Protein AF-A0A2D6X7E1-F1 (afdb_monomer_lite)

pLDDT: mean 76.57, std 15.49, range [45.91, 91.75]

Secondary structure (DSSP, 8-state):
--HHHHHHHHHHH---TTSTTS-HHHHHHHHHHHHHHHHHH-HHHHTS--SS---------

Radius of gyration: 13.38 Å; chains: 1; bounding box: 29×31×32 Å

Sequence (61 aa):
MRNYELLMAIYDRCPDSNKREYTVDQYFDRCLDIRQMIETHRPELVKGDSEYPQQEVGIDY

Foldseek 3Di:
DDPVVLVVVLVVLQDDPVDPPDDPVRNVVSVVVNVVSCCVPPVVVVPDPPPPPPPPPPPPD

Structure (mmCIF, N/CA/C/O backbone):
data_AF-A0A2D6X7E1-F1
#
_entry.id   AF-A0A2D6X7E1-F1
#
loop_
_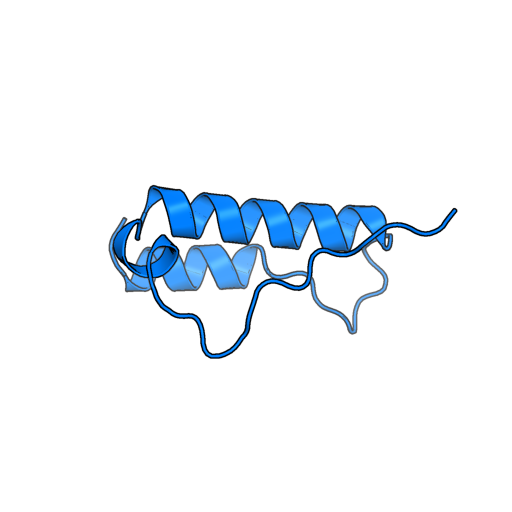atom_site.group_PDB
_atom_site.id
_atom_site.type_symbol
_atom_site.label_atom_id
_atom_site.label_alt_id
_atom_site.label_comp_id
_atom_site.label_asym_id
_atom_site.label_entity_id
_atom_site.label_seq_id
_atom_site.pdbx_PDB_ins_code
_atom_site.Cartn_x
_atom_site.Cartn_y
_atom_site.Cartn_z
_atom_site.occupancy
_atom_site.B_iso_or_equiv
_atom_site.auth_seq_id
_atom_site.auth_comp_id
_atom_site.auth_asym_id
_atom_site.auth_atom_id
_atom_site.pdbx_PDB_model_n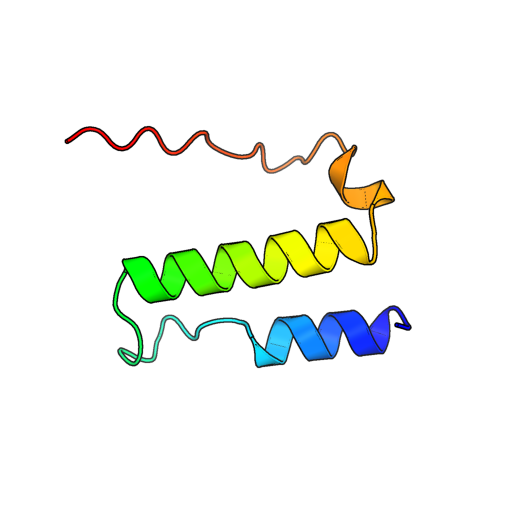um
ATOM 1 N N . MET A 1 1 ? -14.945 -6.040 5.580 1.00 74.81 1 MET A N 1
ATOM 2 C CA . MET A 1 1 ? -13.946 -7.036 5.149 1.00 74.81 1 MET A CA 1
ATOM 3 C C . MET A 1 1 ? -13.485 -7.793 6.383 1.00 74.81 1 MET A C 1
ATOM 5 O O .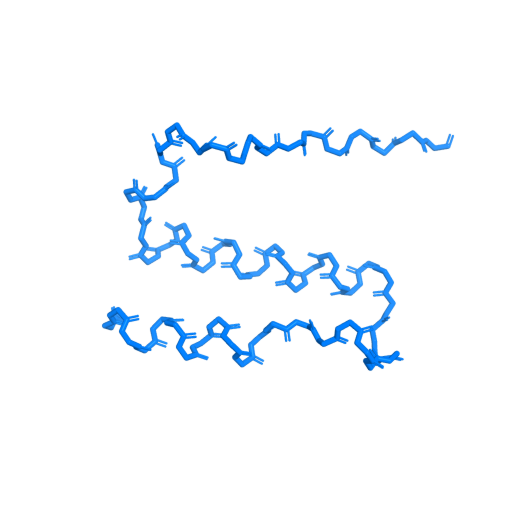 MET A 1 1 ? -13.241 -7.155 7.401 1.00 74.81 1 MET A O 1
ATOM 9 N N . ARG A 1 2 ? -13.448 -9.127 6.355 1.00 83.31 2 ARG A N 1
ATOM 10 C CA . ARG A 1 2 ? -12.896 -9.931 7.460 1.00 83.31 2 ARG A CA 1
ATOM 11 C C . ARG A 1 2 ? -11.373 -9.790 7.500 1.00 83.31 2 ARG A C 1
ATOM 13 O O . ARG A 1 2 ? -10.755 -9.513 6.480 1.00 83.31 2 ARG A O 1
ATOM 20 N N . ASN A 1 3 ? -10.760 -10.037 8.658 1.00 83.94 3 ASN A N 1
ATOM 21 C CA . ASN A 1 3 ? -9.314 -9.846 8.848 1.00 83.94 3 ASN A CA 1
ATOM 22 C C . ASN A 1 3 ? -8.466 -10.643 7.830 1.00 83.94 3 ASN A C 1
ATOM 24 O O . ASN A 1 3 ? -7.487 -10.138 7.295 1.00 83.94 3 ASN A O 1
ATOM 28 N N . TYR A 1 4 ? -8.892 -11.868 7.502 1.00 88.00 4 TYR A N 1
ATOM 29 C CA . TYR A 1 4 ? -8.258 -12.699 6.471 1.00 88.00 4 TYR A CA 1
ATOM 30 C C . TYR A 1 4 ? -8.390 -12.115 5.054 1.00 88.00 4 TYR A C 1
ATOM 32 O O . TYR A 1 4 ? -7.435 -12.130 4.284 1.00 88.00 4 TYR A O 1
ATOM 40 N N . GLU A 1 5 ? -9.561 -11.571 4.718 1.00 89.31 5 GLU A N 1
ATOM 41 C CA . GLU A 1 5 ? -9.817 -10.952 3.412 1.00 89.31 5 GLU A CA 1
ATOM 42 C C . GLU A 1 5 ? -8.955 -9.688 3.232 1.00 89.31 5 GLU A C 1
ATOM 44 O O . GLU A 1 5 ? -8.440 -9.454 2.142 1.00 89.31 5 GLU A O 1
ATOM 49 N N . LEU A 1 6 ? -8.730 -8.923 4.310 1.00 88.44 6 LEU A N 1
ATOM 50 C CA . LEU A 1 6 ? -7.848 -7.751 4.310 1.00 88.44 6 LEU A CA 1
ATOM 51 C C . LEU A 1 6 ? -6.389 -8.137 4.077 1.00 88.44 6 LEU A C 1
ATOM 53 O O . LEU A 1 6 ? -5.723 -7.529 3.248 1.00 88.44 6 LEU A O 1
ATOM 57 N N . LEU A 1 7 ? -5.903 -9.174 4.759 1.00 89.00 7 LEU A N 1
ATOM 58 C CA . LEU A 1 7 ? -4.541 -9.663 4.550 1.00 89.00 7 LEU A CA 1
ATOM 59 C C . LEU A 1 7 ? -4.323 -10.118 3.103 1.00 89.00 7 LEU A C 1
ATOM 61 O O . LEU A 1 7 ? -3.333 -9.728 2.492 1.00 89.00 7 LEU A O 1
ATOM 65 N N . MET A 1 8 ? -5.258 -10.879 2.527 1.00 91.75 8 MET A N 1
ATOM 66 C CA . MET A 1 8 ? -5.183 -11.272 1.114 1.00 91.75 8 MET A CA 1
ATOM 67 C C . MET A 1 8 ? -5.175 -10.055 0.179 1.00 91.75 8 MET A C 1
ATOM 69 O O . MET A 1 8 ? -4.377 -10.008 -0.752 1.00 91.75 8 MET A O 1
ATOM 73 N N . ALA A 1 9 ? -6.007 -9.045 0.455 1.00 90.62 9 ALA A N 1
ATOM 74 C CA . ALA A 1 9 ? -6.058 -7.814 -0.331 1.00 90.62 9 ALA A CA 1
ATOM 75 C C . ALA A 1 9 ? -4.754 -6.996 -0.266 1.00 90.62 9 ALA A C 1
ATOM 77 O O . ALA A 1 9 ? -4.390 -6.369 -1.264 1.00 90.62 9 ALA A O 1
ATOM 78 N N . ILE A 1 10 ? -4.056 -7.017 0.876 1.00 89.69 10 ILE A N 1
ATOM 79 C CA . ILE A 1 10 ? -2.734 -6.402 1.053 1.00 89.69 10 ILE A CA 1
ATOM 80 C C . ILE A 1 10 ? -1.680 -7.171 0.254 1.00 89.69 10 ILE A C 1
ATOM 82 O O . ILE A 1 10 ? -0.920 -6.555 -0.486 1.00 89.69 10 ILE A O 1
ATOM 86 N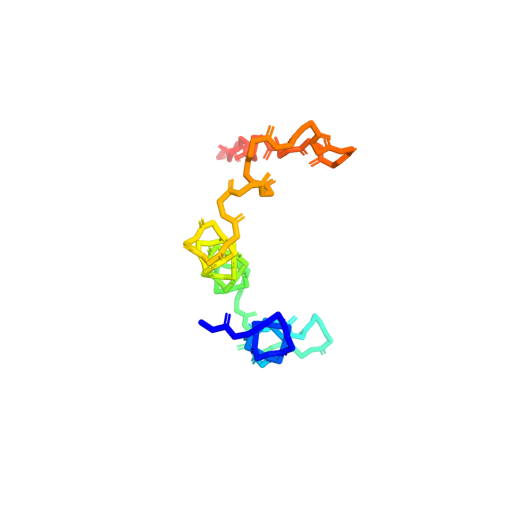 N . TYR A 1 11 ? -1.645 -8.505 0.360 1.00 89.19 11 TYR A N 1
ATOM 87 C CA . TYR A 1 11 ? -0.681 -9.329 -0.378 1.00 89.19 11 TYR A CA 1
ATOM 88 C C . TYR A 1 11 ? -0.815 -9.178 -1.894 1.00 89.19 11 TYR A C 1
ATOM 90 O O . TYR A 1 11 ? 0.196 -9.087 -2.580 1.00 89.19 11 TYR A O 1
ATOM 98 N N . ASP A 1 12 ? -2.043 -9.101 -2.404 1.00 89.31 12 ASP A N 1
ATOM 99 C CA . ASP A 1 12 ? -2.322 -8.906 -3.831 1.00 89.31 12 ASP A CA 1
ATOM 100 C C . ASP A 1 12 ? -1.818 -7.549 -4.361 1.00 89.31 12 ASP A C 1
ATOM 102 O O . ASP A 1 12 ? -1.403 -7.425 -5.511 1.00 89.31 12 ASP A O 1
ATOM 106 N N . ARG A 1 13 ? -1.818 -6.520 -3.507 1.00 85.69 13 ARG A N 1
ATOM 107 C CA . ARG A 1 13 ? -1.381 -5.159 -3.859 1.00 85.69 13 ARG A CA 1
ATOM 108 C C . ARG A 1 13 ? 0.079 -4.880 -3.541 1.00 85.69 13 ARG A C 1
ATOM 110 O O . ARG A 1 13 ? 0.591 -3.850 -3.980 1.00 85.69 13 ARG A O 1
ATOM 117 N N . CYS A 1 14 ? 0.725 -5.751 -2.767 1.00 87.81 14 CYS A N 1
ATOM 118 C CA . CYS A 1 14 ? 2.094 -5.566 -2.316 1.00 87.81 14 CYS A CA 1
ATOM 119 C C . CYS A 1 14 ? 3.036 -5.588 -3.529 1.00 87.81 14 CYS A C 1
ATOM 121 O O . CYS A 1 14 ? 3.107 -6.608 -4.222 1.00 87.81 14 CYS A O 1
ATOM 123 N N . PRO A 1 15 ? 3.738 -4.481 -3.824 1.00 83.44 15 PRO A N 1
ATOM 124 C CA . PRO A 1 15 ? 4.655 -4.452 -4.949 1.00 83.44 15 PRO A CA 1
ATOM 125 C C . PRO A 1 15 ? 5.849 -5.377 -4.665 1.00 83.44 15 PRO A C 1
ATOM 127 O O . PRO A 1 15 ? 6.416 -5.375 -3.573 1.00 83.44 15 PRO A O 1
ATOM 130 N N . ASP A 1 16 ? 6.221 -6.199 -5.646 1.00 83.44 16 ASP A N 1
ATOM 131 C CA . ASP A 1 16 ? 7.355 -7.120 -5.531 1.00 83.44 16 ASP A CA 1
ATOM 132 C C . ASP A 1 16 ? 8.655 -6.379 -5.857 1.00 83.44 16 ASP A C 1
ATOM 134 O O . ASP A 1 16 ? 8.890 -5.991 -7.001 1.00 83.44 16 ASP A O 1
ATOM 138 N N . SER A 1 17 ? 9.518 -6.200 -4.857 1.00 76.94 17 SER A N 1
ATOM 139 C CA . SER A 1 17 ? 10.803 -5.508 -5.009 1.00 76.94 17 SER A CA 1
ATOM 140 C C . SER A 1 17 ? 11.796 -6.229 -5.924 1.00 76.94 17 SER A C 1
ATOM 142 O O . SER A 1 17 ? 12.729 -5.602 -6.428 1.00 76.94 17 SER A O 1
ATOM 144 N N . ASN A 1 18 ? 11.607 -7.528 -6.178 1.00 81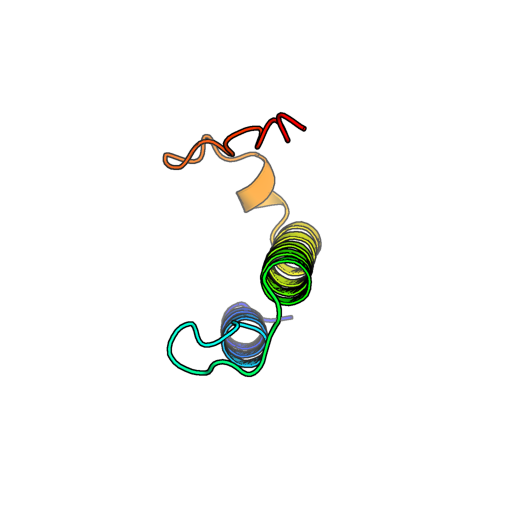.75 18 ASN A N 1
ATOM 145 C CA . ASN A 1 18 ? 12.454 -8.289 -7.099 1.00 81.75 18 ASN A CA 1
ATOM 146 C C . ASN A 1 18 ? 12.026 -8.114 -8.557 1.00 81.75 18 ASN A C 1
ATOM 148 O O . ASN A 1 18 ? 12.798 -8.408 -9.475 1.00 81.75 18 ASN A O 1
ATOM 152 N N . LYS A 1 19 ? 10.805 -7.629 -8.786 1.00 78.38 19 LYS A N 1
ATOM 153 C CA . LYS A 1 19 ? 10.279 -7.363 -10.117 1.00 78.38 19 LYS A CA 1
ATOM 154 C C . LYS A 1 19 ? 10.444 -5.880 -10.417 1.00 78.38 19 LYS A C 1
ATOM 156 O O . LYS A 1 19 ? 9.857 -5.024 -9.768 1.00 78.38 19 LYS A O 1
ATOM 161 N N . ARG A 1 20 ? 11.218 -5.551 -11.457 1.00 75.12 20 ARG A N 1
ATOM 162 C CA . ARG A 1 20 ? 11.346 -4.173 -11.977 1.00 75.12 20 ARG A CA 1
ATOM 163 C C . ARG A 1 20 ? 10.108 -3.745 -12.780 1.00 75.12 20 ARG A C 1
ATOM 165 O O . ARG A 1 20 ? 10.232 -3.180 -13.860 1.00 75.12 20 ARG A O 1
ATOM 172 N N . GLU A 1 21 ? 8.924 -4.082 -12.282 1.00 77.94 21 GLU A N 1
ATOM 173 C CA . GLU A 1 21 ? 7.635 -3.791 -12.919 1.00 77.94 21 GLU A CA 1
ATOM 174 C C . GLU A 1 21 ? 7.161 -2.364 -12.627 1.00 77.94 21 GLU A C 1
ATOM 176 O O . GLU A 1 21 ? 6.364 -1.820 -13.387 1.00 77.94 21 GLU A O 1
ATOM 181 N N . TYR A 1 22 ? 7.684 -1.752 -11.563 1.00 82.25 22 TYR A N 1
ATOM 182 C CA . TYR A 1 22 ? 7.269 -0.438 -11.092 1.00 82.25 22 TYR A CA 1
ATOM 183 C C . TYR A 1 22 ? 8.432 0.550 -11.072 1.00 82.25 22 TYR A C 1
ATOM 185 O O . TYR A 1 22 ? 9.562 0.205 -10.713 1.00 82.25 22 TYR A O 1
ATOM 193 N N . THR A 1 23 ? 8.143 1.799 -11.434 1.00 87.06 23 THR A N 1
ATOM 194 C CA . THR A 1 23 ? 9.011 2.929 -11.087 1.00 87.06 23 THR A CA 1
ATOM 195 C C . THR A 1 23 ? 8.985 3.161 -9.574 1.00 87.06 23 THR A C 1
ATOM 197 O O . THR A 1 23 ? 8.111 2.651 -8.871 1.00 87.06 23 THR A O 1
ATOM 200 N N . VAL A 1 24 ? 9.936 3.946 -9.060 1.00 85.25 24 VAL A N 1
ATOM 201 C CA . VAL A 1 24 ? 9.983 4.298 -7.629 1.00 85.25 24 VAL A CA 1
ATOM 202 C C . VAL A 1 24 ? 8.667 4.940 -7.180 1.00 85.25 24 VAL A C 1
ATOM 204 O O . VAL A 1 24 ? 8.102 4.519 -6.174 1.00 85.25 24 VAL A O 1
ATOM 207 N N . ASP A 1 25 ? 8.135 5.873 -7.970 1.00 85.56 25 ASP A N 1
ATOM 208 C CA . ASP A 1 25 ? 6.876 6.560 -7.658 1.00 85.56 25 ASP A CA 1
ATOM 209 C C . ASP A 1 25 ? 5.692 5.589 -7.619 1.00 85.56 25 ASP A C 1
ATOM 211 O O . ASP A 1 25 ? 4.921 5.579 -6.666 1.00 85.56 25 ASP A O 1
ATOM 215 N N . GLN A 1 26 ? 5.602 4.681 -8.596 1.00 84.56 26 GLN A N 1
ATOM 216 C CA . GLN A 1 26 ? 4.552 3.659 -8.625 1.00 84.56 26 GLN A CA 1
ATOM 217 C C . GLN A 1 26 ? 4.645 2.707 -7.429 1.00 84.56 26 GLN A C 1
ATOM 219 O O . GLN A 1 26 ? 3.626 2.249 -6.915 1.00 84.56 26 GLN A O 1
ATOM 224 N N . TYR A 1 27 ? 5.861 2.404 -6.974 1.00 87.19 27 TYR A N 1
ATOM 225 C CA . TYR A 1 27 ? 6.082 1.599 -5.777 1.00 87.19 27 TYR A CA 1
ATOM 226 C C . TYR A 1 27 ? 5.562 2.323 -4.530 1.00 87.19 27 TYR A C 1
ATOM 228 O O . TYR A 1 27 ? 4.893 1.722 -3.688 1.00 87.19 27 TYR A O 1
ATOM 236 N N . PHE A 1 28 ? 5.827 3.627 -4.434 1.00 86.12 28 PHE A N 1
ATOM 237 C CA . PHE A 1 28 ? 5.349 4.461 -3.340 1.00 86.12 28 PHE A CA 1
ATOM 238 C C . PHE A 1 28 ? 3.819 4.587 -3.340 1.00 86.12 28 PHE A C 1
ATOM 240 O O . PHE A 1 28 ? 3.192 4.371 -2.302 1.00 86.12 28 PHE A O 1
ATOM 247 N N . ASP A 1 29 ? 3.206 4.814 -4.504 1.00 88.44 29 ASP A N 1
ATOM 248 C CA . ASP A 1 29 ? 1.749 4.882 -4.662 1.00 88.44 29 ASP A CA 1
ATOM 249 C C . ASP A 1 29 ? 1.059 3.591 -4.199 1.00 88.44 29 ASP A C 1
ATOM 251 O O . ASP A 1 29 ? 0.038 3.629 -3.510 1.00 88.44 29 ASP A O 1
ATOM 255 N N . ARG A 1 30 ? 1.640 2.424 -4.511 1.00 87.38 30 ARG A N 1
ATOM 256 C CA . ARG A 1 30 ? 1.126 1.124 -4.046 1.00 87.38 30 ARG A CA 1
ATOM 257 C C . ARG A 1 30 ? 1.193 0.980 -2.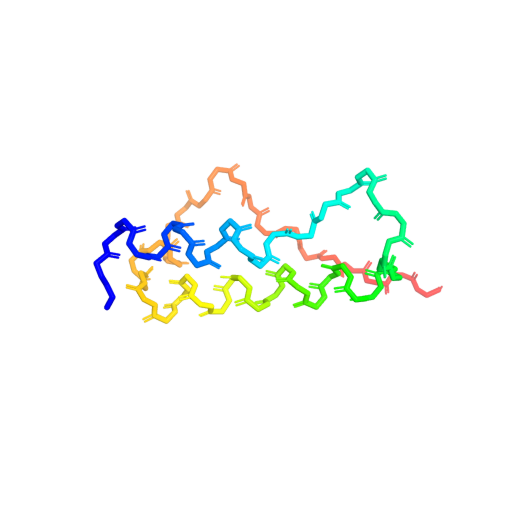529 1.00 87.38 30 ARG A C 1
ATOM 259 O O . ARG A 1 30 ? 0.251 0.471 -1.921 1.00 87.38 30 ARG A O 1
ATOM 266 N N . CYS A 1 31 ? 2.274 1.444 -1.906 1.00 88.44 31 CYS A N 1
ATOM 267 C CA . CYS A 1 31 ? 2.394 1.460 -0.449 1.00 88.44 31 CYS A CA 1
ATOM 268 C C . CYS A 1 31 ? 1.347 2.380 0.199 1.00 88.44 31 CYS A C 1
ATOM 270 O O . CYS A 1 31 ? 0.763 2.016 1.224 1.00 88.44 31 CYS A O 1
ATOM 272 N N . LEU A 1 32 ? 1.075 3.544 -0.399 1.00 88.19 32 LEU A N 1
ATOM 273 C CA . LEU A 1 32 ? 0.044 4.467 0.081 1.00 88.19 32 LEU A CA 1
ATOM 274 C C . LEU A 1 32 ? -1.370 3.885 -0.049 1.00 88.19 32 LEU A C 1
ATOM 276 O O . LEU A 1 32 ? -2.157 4.015 0.887 1.00 88.19 32 LEU A O 1
ATOM 280 N N . ASP A 1 33 ? -1.676 3.191 -1.148 1.00 89.81 33 ASP A N 1
ATOM 281 C CA . ASP A 1 33 ? -2.963 2.504 -1.345 1.00 89.81 33 ASP A CA 1
ATOM 282 C C . ASP A 1 33 ? -3.204 1.436 -0.262 1.00 89.81 33 ASP A C 1
ATOM 284 O O . ASP A 1 33 ? -4.253 1.400 0.387 1.00 89.81 33 ASP A O 1
ATOM 288 N N . ILE A 1 34 ? -2.187 0.613 0.020 1.00 90.56 34 ILE A N 1
ATOM 289 C CA . ILE A 1 34 ? -2.233 -0.387 1.097 1.00 90.56 34 ILE A CA 1
ATOM 290 C C . ILE A 1 34 ? -2.463 0.282 2.453 1.00 90.56 34 ILE A C 1
ATOM 292 O O . ILE A 1 34 ? -3.294 -0.176 3.242 1.00 90.56 34 ILE A O 1
ATOM 296 N N . ARG A 1 35 ? -1.751 1.377 2.729 1.00 86.50 35 ARG A N 1
ATOM 297 C CA . ARG A 1 35 ? -1.913 2.132 3.971 1.00 86.50 35 ARG A CA 1
ATOM 298 C C . ARG A 1 35 ? -3.342 2.655 4.110 1.00 86.50 35 ARG A C 1
ATOM 300 O O . ARG A 1 35 ? -3.974 2.397 5.130 1.00 86.50 35 ARG A O 1
ATOM 307 N N . GLN A 1 36 ? -3.872 3.323 3.090 1.00 87.75 36 GLN A N 1
ATOM 308 C CA . GLN A 1 36 ? -5.226 3.877 3.112 1.00 87.75 36 GLN A CA 1
ATOM 309 C C . GLN A 1 36 ? -6.291 2.786 3.301 1.00 87.75 36 GLN A C 1
ATOM 311 O O . GLN A 1 36 ? -7.274 2.972 4.027 1.00 87.75 36 GLN A O 1
ATOM 316 N N . MET A 1 37 ? -6.081 1.614 2.700 1.00 89.00 37 MET A N 1
ATOM 317 C CA . MET A 1 37 ? -6.944 0.455 2.901 1.00 89.00 37 MET A CA 1
ATOM 318 C C . MET A 1 37 ? -6.941 -0.024 4.357 1.00 89.00 37 MET A C 1
ATOM 320 O O . MET A 1 37 ? -8.008 -0.290 4.919 1.00 89.00 37 MET A O 1
ATOM 324 N N . ILE A 1 38 ? -5.760 -0.128 4.974 1.00 87.44 38 ILE A N 1
ATOM 325 C CA . ILE A 1 38 ? -5.629 -0.513 6.384 1.00 87.44 38 ILE A CA 1
ATOM 326 C C . ILE A 1 38 ? -6.300 0.534 7.273 1.00 87.44 38 ILE A C 1
ATOM 328 O O . ILE A 1 38 ? -7.073 0.160 8.149 1.00 87.44 38 ILE A O 1
ATOM 332 N N . GLU A 1 39 ? -6.084 1.825 7.021 1.00 86.81 39 GLU A N 1
ATOM 333 C CA . GLU A 1 39 ? -6.701 2.910 7.792 1.00 86.81 39 GLU A CA 1
ATOM 334 C C . GLU A 1 39 ? -8.238 2.868 7.721 1.00 86.81 39 GLU A C 1
ATOM 336 O O . GLU A 1 39 ? -8.920 3.074 8.726 1.00 86.81 39 GLU A O 1
ATOM 341 N N . THR A 1 40 ? -8.788 2.520 6.554 1.00 88.06 40 THR A N 1
ATOM 342 C CA . THR A 1 40 ? -10.238 2.421 6.330 1.00 88.06 40 THR A CA 1
ATOM 343 C C . THR A 1 40 ? -10.858 1.205 7.024 1.00 88.06 40 THR A C 1
ATOM 345 O O . THR A 1 40 ? -11.964 1.285 7.561 1.00 88.06 40 THR A O 1
ATOM 348 N N . HIS A 1 41 ? -10.178 0.055 7.001 1.00 87.88 41 HIS A N 1
ATOM 349 C CA . HIS A 1 41 ? -10.727 -1.203 7.518 1.00 87.88 41 HIS A CA 1
ATOM 350 C C . HIS A 1 41 ? -10.338 -1.518 8.966 1.00 87.88 41 HIS A C 1
ATOM 352 O O . HIS A 1 41 ? -11.033 -2.305 9.611 1.00 87.88 41 HIS A O 1
ATOM 358 N N . ARG A 1 42 ? -9.237 -0.946 9.460 1.00 83.75 42 ARG A N 1
ATOM 359 C CA . ARG A 1 42 ? -8.656 -1.174 10.791 1.00 83.75 42 ARG A CA 1
ATOM 360 C C . ARG A 1 42 ? -8.213 0.164 11.412 1.00 83.75 42 ARG A C 1
ATOM 362 O O . ARG A 1 42 ? -7.026 0.341 11.706 1.00 83.75 42 ARG A O 1
ATOM 369 N N . PRO A 1 43 ? -9.134 1.127 11.612 1.00 81.12 43 PRO A N 1
ATOM 370 C CA . PRO A 1 43 ? -8.807 2.455 12.141 1.00 81.12 43 PRO A CA 1
ATOM 371 C C . PRO A 1 43 ? -8.117 2.413 13.518 1.00 81.12 43 PRO A C 1
ATOM 373 O O . PRO A 1 43 ? -7.400 3.341 13.887 1.00 81.12 43 PRO A O 1
ATOM 376 N N . GLU A 1 44 ? -8.290 1.330 14.277 1.00 79.69 44 GLU A N 1
ATOM 377 C CA . GLU A 1 44 ? -7.610 1.084 15.549 1.00 79.69 44 GLU A CA 1
ATOM 378 C C . GLU A 1 44 ? -6.085 0.944 15.424 1.00 79.69 44 GLU A C 1
ATOM 380 O O . GLU A 1 44 ? -5.376 1.230 16.383 1.00 79.69 44 GLU A O 1
ATOM 385 N N . LEU A 1 45 ? -5.572 0.551 14.253 1.00 74.75 45 LEU A N 1
ATOM 386 C CA . LEU A 1 45 ? -4.132 0.427 14.000 1.00 74.75 45 LEU A CA 1
ATOM 387 C C . LEU A 1 45 ? -3.476 1.775 13.674 1.00 74.75 45 LEU A C 1
ATOM 389 O O . LEU A 1 45 ? -2.268 1.923 13.811 1.00 74.75 45 LEU A O 1
ATOM 393 N N . VAL A 1 46 ? -4.272 2.767 13.273 1.00 67.81 46 VAL A N 1
ATOM 394 C CA . VAL A 1 46 ? -3.810 4.102 12.851 1.00 67.81 46 VAL A CA 1
ATOM 395 C C . VAL A 1 46 ? -3.450 4.978 14.046 1.00 67.81 46 VAL A C 1
ATOM 397 O O . VAL A 1 46 ? -2.596 5.851 13.950 1.00 67.81 46 VAL A O 1
ATOM 400 N N . LYS A 1 47 ? -4.105 4.739 15.187 1.00 60.22 47 LYS A N 1
ATOM 401 C CA . LYS A 1 47 ? -3.852 5.440 16.454 1.00 60.22 47 LYS A CA 1
ATOM 402 C C . LYS A 1 47 ? -2.829 4.735 17.345 1.00 60.22 47 LYS A C 1
ATOM 404 O O . LYS A 1 47 ? -2.643 5.156 18.482 1.00 60.22 47 LYS A O 1
ATOM 409 N N . GLY A 1 48 ? -2.225 3.648 16.870 1.00 50.59 48 GLY A N 1
ATOM 410 C CA . GLY A 1 48 ? -1.213 2.929 17.628 1.00 50.59 48 GLY A CA 1
ATOM 411 C C . GLY A 1 48 ? 0.097 3.702 17.641 1.00 50.59 48 GLY A C 1
ATOM 412 O O . GLY A 1 48 ? 0.529 4.184 16.593 1.00 50.59 48 GLY A O 1
ATOM 413 N N . ASP A 1 49 ? 0.735 3.770 18.809 1.00 49.81 49 ASP A N 1
ATOM 414 C CA . ASP A 1 49 ? 2.171 4.009 18.949 1.00 49.81 49 ASP A CA 1
ATOM 415 C C . ASP A 1 49 ? 2.906 2.932 18.136 1.00 49.81 49 ASP A C 1
ATOM 417 O O . ASP A 1 49 ? 3.265 1.868 18.638 1.00 49.81 49 ASP A O 1
ATOM 421 N N . SER A 1 50 ? 3.012 3.137 16.825 1.00 51.59 50 SER A N 1
ATOM 422 C CA . SER A 1 50 ? 3.712 2.215 15.946 1.00 51.59 50 SER A CA 1
ATOM 423 C C . SER A 1 50 ? 5.177 2.215 16.371 1.00 51.59 50 SER A C 1
ATOM 425 O O . SER A 1 50 ? 5.838 3.248 16.286 1.00 51.59 50 SER A O 1
ATOM 427 N N . GLU A 1 51 ? 5.705 1.055 16.777 1.00 48.78 51 GLU A N 1
ATOM 428 C CA . GLU A 1 51 ? 7.153 0.839 16.970 1.00 48.78 51 GLU A CA 1
ATOM 429 C C . GLU A 1 51 ? 7.964 1.168 15.703 1.00 48.78 51 GLU A C 1
ATOM 431 O O . GLU A 1 51 ? 9.175 1.372 15.764 1.00 48.78 51 GLU A O 1
ATOM 436 N N . TYR A 1 52 ? 7.283 1.270 14.560 1.00 52.47 52 TYR A N 1
ATOM 437 C CA . TYR A 1 52 ? 7.801 1.793 13.306 1.00 52.47 52 TYR A CA 1
ATOM 438 C C . TYR A 1 52 ? 7.211 3.191 13.083 1.00 52.47 52 TYR A C 1
ATOM 440 O O . TYR A 1 52 ? 6.164 3.306 12.431 1.00 52.47 52 TYR A O 1
ATOM 448 N N . PRO A 1 53 ? 7.808 4.251 13.662 1.00 51.62 53 PRO A N 1
ATOM 449 C CA . PRO A 1 53 ? 7.344 5.611 13.439 1.00 51.62 53 PRO A CA 1
ATOM 450 C C . PRO A 1 53 ? 7.319 5.883 11.938 1.00 51.62 53 PRO A C 1
ATOM 452 O O . PRO A 1 53 ? 8.266 5.554 11.219 1.00 51.62 53 PRO A O 1
ATOM 455 N N . GLN A 1 54 ? 6.219 6.461 11.457 1.00 54.31 54 GLN A N 1
ATOM 456 C CA . GLN A 1 54 ? 6.156 6.956 10.088 1.00 54.31 54 GLN A CA 1
ATOM 457 C C . GLN A 1 54 ? 7.234 8.020 9.941 1.00 54.31 54 GLN A C 1
ATOM 459 O O . GLN A 1 54 ? 7.145 9.095 10.527 1.00 54.31 54 GLN A O 1
ATOM 464 N N . GLN A 1 55 ? 8.284 7.688 9.199 1.00 52.84 55 GLN A N 1
ATOM 465 C CA . GLN A 1 55 ? 9.293 8.655 8.818 1.00 52.84 55 GLN A CA 1
ATOM 466 C C . GLN A 1 55 ? 8.596 9.655 7.895 1.00 52.84 55 GLN A C 1
ATOM 468 O O . GLN A 1 55 ? 8.095 9.272 6.837 1.00 52.84 55 GLN A O 1
ATOM 473 N N . GLU A 1 56 ? 8.511 10.920 8.315 1.00 48.72 56 GLU A N 1
ATOM 474 C CA . GLU A 1 56 ? 8.234 12.019 7.396 1.00 48.72 56 GLU A CA 1
ATOM 475 C C . GLU A 1 56 ? 9.356 11.994 6.358 1.00 48.72 56 GLU A C 1
ATOM 477 O O . GLU A 1 56 ? 10.481 12.418 6.627 1.00 48.72 56 GLU A O 1
ATOM 482 N N . VAL A 1 57 ? 9.092 11.389 5.199 1.00 53.41 57 VAL A N 1
ATOM 483 C CA . VAL A 1 57 ? 10.048 11.361 4.095 1.00 53.41 57 VAL A CA 1
ATOM 484 C C . VAL A 1 57 ? 10.069 12.775 3.526 1.00 53.41 57 VAL A C 1
ATOM 486 O O . VAL A 1 57 ? 9.299 13.118 2.632 1.00 53.41 57 VAL A O 1
ATOM 489 N N . GLY A 1 58 ? 10.892 13.631 4.131 1.00 45.91 58 GLY A N 1
ATOM 490 C CA . GLY A 1 58 ? 11.249 14.930 3.591 1.00 45.91 58 GLY A CA 1
ATOM 491 C C . GLY A 1 58 ? 11.924 14.701 2.249 1.00 45.91 58 GLY A C 1
ATOM 492 O O . GLY A 1 58 ? 13.047 14.205 2.192 1.00 45.91 58 GLY A O 1
ATOM 493 N N . ILE A 1 59 ? 11.200 14.993 1.173 1.00 46.03 59 ILE A N 1
ATOM 494 C CA . ILE A 1 59 ? 11.747 15.030 -0.179 1.00 46.03 59 ILE A CA 1
ATOM 495 C C . ILE A 1 59 ? 12.686 16.239 -0.211 1.00 46.03 59 ILE A C 1
ATOM 497 O O . ILE A 1 59 ? 12.226 17.372 -0.344 1.00 46.03 59 ILE A O 1
ATOM 501 N N . ASP A 1 60 ? 13.980 16.004 -0.004 1.00 46.25 60 ASP A N 1
ATOM 502 C CA . ASP A 1 60 ? 15.014 16.999 -0.287 1.00 46.25 60 ASP A CA 1
ATOM 503 C C . ASP A 1 60 ? 15.259 16.961 -1.804 1.00 46.25 60 ASP A C 1
ATOM 505 O O . ASP A 1 60 ? 15.605 15.908 -2.350 1.00 46.25 60 ASP A O 1
ATOM 509 N N . TYR A 1 61 ? 14.932 18.067 -2.478 1.00 48.69 61 TYR A N 1
ATOM 510 C CA . TYR A 1 61 ? 15.017 18.235 -3.935 1.00 48.69 61 TYR A CA 1
ATOM 511 C C . TYR A 1 61 ? 16.456 18.454 -4.405 1.00 48.69 61 TYR A C 1
ATOM 513 O O . TYR A 1 61 ? 17.191 19.216 -3.739 1.00 48.69 61 TYR A O 1
#